Protein AF-A0A349Y3E3-F1 (afdb_monomer)

Secondary structure (DSSP, 8-state):
--GGGTT-EEEEEEE-TTS-SS-SEEEEEEGGG-S------GGG-SSTTS-GGG-SEEEEEEEEESS--SS--TT-EEPPPEEEESS--S------S--

pLDDT: mean 90.42, std 8.83, range [49.72, 97.44]

Solvent-accessible surface area (backbone atoms only — not comparable to full-atom values): 6085 Å² total; per-residue (Å²): 130,64,77,87,42,64,76,13,24,32,34,43,37,32,23,52,64,98,50,68,93,64,52,22,21,51,48,81,42,61,42,76,53,65,88,74,90,85,84,89,45,52,88,33,22,86,40,95,90,44,38,46,83,81,40,61,50,30,31,36,33,40,35,42,23,68,83,61,59,91,65,90,54,96,84,43,49,62,25,71,72,44,80,46,61,51,90,69,90,74,91,80,91,73,58,69,92,64,136

Foldseek 3Di:
DPPLLQAKKKKKFKDAVVDDPATQFIDIDRPVPPPDDDDTFNVRGPDNVRHPQVDQKIWIKMKIGSVSDPDDDPPIFMFDTDMDGPPDDDDDDTDRPDD

Radius of gyration: 13.19 Å; Cα contacts (8 Å, |Δi|>4): 185; chains: 1; bounding box: 31×25×37 Å

Nearest PDB structures (foldseek):
  8cem-assembly1_E  TM=5.354E-01  e=4.256E+00  Bos taurus
  3hs0-assembly1_F  TM=4.487E-01  e=5.072E+00  Naja kaouthia

Structure (mmCIF, N/CA/C/O backbone):
data_AF-A0A349Y3E3-F1
#
_entry.id   AF-A0A349Y3E3-F1
#
loop_
_atom_site.group_PDB
_atom_site.id
_atom_site.type_symbol
_atom_site.label_atom_id
_atom_site.label_alt_id
_atom_site.label_comp_id
_atom_site.label_asym_id
_atom_site.label_entity_id
_atom_site.label_seq_id
_atom_site.pdbx_PDB_ins_code
_atom_site.Cartn_x
_atom_site.Cartn_y
_atom_site.Cartn_z
_atom_site.occupancy
_atom_site.B_iso_or_equiv
_atom_site.auth_seq_id
_atom_site.auth_comp_id
_atom_site.auth_asym_id
_atom_site.auth_atom_id
_atom_site.pdbx_PDB_model_num
ATOM 1 N N . MET A 1 1 ? 4.528 -4.565 -19.501 1.00 59.78 1 MET A N 1
ATOM 2 C CA . MET A 1 1 ? 5.278 -4.050 -18.340 1.00 59.78 1 MET A CA 1
ATOM 3 C C . MET A 1 1 ? 6.751 -4.162 -18.684 1.00 59.78 1 MET A C 1
ATOM 5 O O . MET A 1 1 ? 7.128 -5.202 -19.213 1.00 59.78 1 MET A O 1
ATOM 9 N N . ASP A 1 2 ? 7.527 -3.093 -18.509 1.00 68.12 2 ASP A N 1
ATOM 10 C CA . ASP A 1 2 ? 8.965 -3.078 -18.819 1.00 68.12 2 ASP A CA 1
ATOM 11 C C . ASP A 1 2 ? 9.689 -4.235 -18.084 1.00 68.12 2 ASP A C 1
ATOM 13 O O . ASP A 1 2 ? 9.385 -4.469 -16.905 1.00 68.12 2 ASP A O 1
ATOM 17 N N . PRO A 1 3 ? 10.613 -4.979 -18.733 1.00 69.38 3 PRO A N 1
ATOM 18 C CA . PRO A 1 3 ? 11.444 -5.992 -18.074 1.00 69.38 3 PRO A CA 1
ATOM 19 C C . PRO A 1 3 ? 12.123 -5.508 -16.784 1.00 69.38 3 PRO A C 1
ATOM 21 O O . PRO A 1 3 ? 12.343 -6.309 -15.873 1.00 69.38 3 PRO A O 1
ATOM 24 N N . ALA A 1 4 ? 12.403 -4.206 -16.668 1.00 71.88 4 ALA A N 1
ATOM 25 C CA . ALA A 1 4 ? 12.950 -3.573 -15.471 1.00 71.88 4 ALA A CA 1
ATOM 26 C C . ALA A 1 4 ? 12.087 -3.782 -14.210 1.00 71.88 4 ALA A C 1
ATOM 28 O O . ALA A 1 4 ? 12.604 -3.708 -13.094 1.00 71.88 4 ALA A O 1
ATOM 29 N N . TRP A 1 5 ? 10.794 -4.089 -14.364 1.00 78.50 5 TRP A N 1
ATOM 30 C CA . TRP A 1 5 ? 9.857 -4.301 -13.258 1.00 78.50 5 TRP A CA 1
ATOM 31 C C . TRP A 1 5 ? 9.532 -5.774 -12.986 1.00 78.50 5 TRP A C 1
ATOM 33 O O . TRP A 1 5 ? 8.697 -6.058 -12.128 1.00 78.50 5 TRP A O 1
ATOM 43 N N . ALA A 1 6 ? 10.177 -6.727 -13.669 1.00 79.19 6 ALA A N 1
ATOM 44 C CA . ALA A 1 6 ? 9.879 -8.15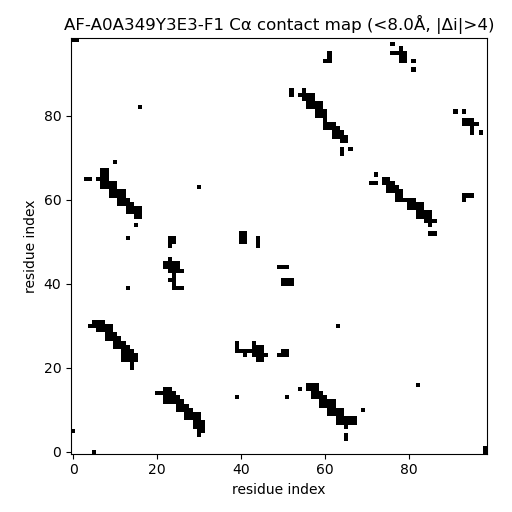8 -13.521 1.00 79.19 6 ALA A CA 1
ATOM 45 C C . ALA A 1 6 ? 10.019 -8.663 -12.069 1.00 79.19 6 ALA A C 1
ATOM 47 O O . ALA A 1 6 ? 9.249 -9.516 -11.634 1.00 79.19 6 ALA A O 1
ATOM 48 N N . ASN A 1 7 ? 10.954 -8.080 -11.311 1.00 85.50 7 ASN A N 1
ATOM 49 C CA . ASN A 1 7 ? 11.193 -8.380 -9.894 1.00 85.50 7 ASN A CA 1
ATOM 50 C C . ASN A 1 7 ? 10.691 -7.275 -8.950 1.00 85.50 7 ASN A C 1
ATOM 52 O O . ASN A 1 7 ? 10.994 -7.290 -7.757 1.00 85.50 7 ASN A O 1
ATOM 56 N N . ALA A 1 8 ? 9.953 -6.293 -9.474 1.00 92.75 8 ALA A N 1
ATOM 57 C CA . ALA A 1 8 ? 9.422 -5.216 -8.660 1.00 92.75 8 ALA A CA 1
ATOM 58 C C . ALA A 1 8 ? 8.323 -5.727 -7.722 1.00 92.75 8 ALA A C 1
ATOM 60 O O . ALA A 1 8 ? 7.664 -6.749 -7.939 1.00 92.75 8 ALA A O 1
ATOM 61 N N . THR A 1 9 ? 8.115 -4.971 -6.658 1.00 95.56 9 THR A N 1
ATOM 62 C CA . THR A 1 9 ? 7.070 -5.194 -5.669 1.00 95.56 9 THR A CA 1
ATOM 63 C C . THR A 1 9 ? 6.030 -4.090 -5.783 1.00 95.56 9 THR A C 1
ATOM 65 O O . THR A 1 9 ? 6.384 -2.917 -5.858 1.00 95.56 9 THR A O 1
ATOM 68 N N . VAL A 1 10 ? 4.756 -4.459 -5.741 1.00 95.75 10 VAL A N 1
ATOM 69 C CA . VAL A 1 10 ? 3.631 -3.543 -5.561 1.00 95.75 10 VAL A CA 1
ATOM 70 C C . VAL A 1 10 ? 3.255 -3.522 -4.086 1.00 95.75 10 VAL A C 1
ATOM 72 O O . VAL A 1 10 ? 2.962 -4.559 -3.491 1.00 95.75 10 VAL A O 1
ATOM 75 N N . PHE A 1 11 ? 3.242 -2.333 -3.501 1.00 96.62 11 PHE A N 1
ATOM 76 C CA . PHE A 1 11 ? 2.664 -2.073 -2.193 1.00 96.62 11 PHE A CA 1
ATOM 77 C C . PHE A 1 11 ? 1.324 -1.375 -2.381 1.00 96.62 11 PHE A C 1
ATOM 79 O O . PHE A 1 11 ? 1.271 -0.346 -3.049 1.00 96.62 11 PHE A O 1
ATOM 86 N N . VAL A 1 12 ? 0.258 -1.908 -1.791 1.00 97.06 12 VAL A N 1
ATOM 87 C CA . VAL A 1 12 ? -1.030 -1.208 -1.692 1.00 97.06 12 VAL A CA 1
ATOM 88 C C . VAL A 1 12 ? -1.132 -0.667 -0.281 1.00 97.06 12 VAL A C 1
ATOM 90 O O . VAL A 1 12 ? -1.026 -1.427 0.679 1.00 97.06 12 VAL A O 1
ATOM 93 N N . ILE A 1 13 ? -1.256 0.648 -0.167 1.00 95.81 13 ILE A N 1
ATOM 94 C CA . ILE A 1 13 ? -1.048 1.384 1.073 1.00 95.81 13 ILE A CA 1
ATOM 95 C C . ILE A 1 13 ? -2.296 2.214 1.349 1.00 95.81 13 ILE A C 1
ATOM 97 O O . ILE A 1 13 ? -2.692 3.015 0.505 1.00 95.81 13 ILE A O 1
ATOM 101 N N . ALA A 1 14 ? -2.868 2.067 2.542 1.00 96.25 14 ALA A N 1
ATOM 102 C CA . ALA A 1 14 ? -3.842 3.003 3.085 1.00 96.25 14 ALA A CA 1
ATOM 103 C C . ALA A 1 14 ? -3.215 3.784 4.242 1.00 96.25 14 ALA A C 1
ATOM 105 O O . ALA A 1 14 ? -2.563 3.212 5.120 1.00 96.25 14 ALA A O 1
ATOM 106 N N . ARG A 1 15 ? -3.422 5.098 4.258 1.00 94.62 15 ARG A N 1
ATOM 107 C CA . ARG A 1 15 ? -2.940 6.000 5.312 1.00 94.62 15 ARG A CA 1
ATOM 108 C C . ARG A 1 15 ? -4.011 7.020 5.680 1.00 94.62 15 ARG A C 1
ATOM 110 O O . ARG A 1 15 ? -4.908 7.293 4.882 1.00 94.62 15 ARG A O 1
ATOM 117 N N . ALA A 1 16 ? -3.898 7.595 6.873 1.00 93.69 16 ALA A N 1
ATOM 118 C CA . ALA A 1 16 ? -4.747 8.712 7.268 1.00 93.69 16 ALA A CA 1
ATOM 119 C C . ALA A 1 16 ? -4.505 9.918 6.330 1.00 93.69 16 ALA A C 1
ATOM 121 O O . ALA A 1 16 ? -3.339 10.227 6.053 1.00 93.69 16 ALA A O 1
ATOM 122 N N . PRO A 1 17 ? -5.557 10.605 5.846 1.00 91.31 17 PRO A N 1
ATOM 123 C CA . PRO A 1 17 ? -5.400 11.850 5.105 1.00 91.31 17 PRO A CA 1
ATOM 124 C C . PRO A 1 17 ? -4.742 12.888 6.012 1.00 91.31 17 PRO A C 1
ATOM 126 O O . PRO A 1 17 ? -5.102 12.989 7.185 1.00 91.31 17 PRO A O 1
ATOM 129 N N . ASP A 1 18 ? -3.766 13.628 5.484 1.00 84.00 18 ASP A N 1
ATOM 130 C CA . ASP A 1 18 ? -3.094 14.728 6.196 1.00 84.00 18 ASP 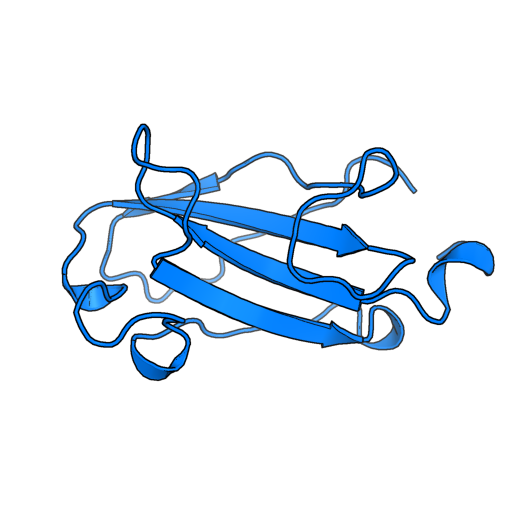A CA 1
ATOM 131 C C . ASP A 1 18 ? -2.419 14.317 7.534 1.00 84.00 18 ASP A C 1
ATOM 133 O O . ASP A 1 18 ? -2.048 15.158 8.354 1.00 84.00 18 ASP A O 1
ATOM 137 N N . GLY A 1 19 ? -2.247 13.009 7.755 1.00 75.44 19 GLY A N 1
ATOM 138 C CA . GLY A 1 19 ? -1.656 12.417 8.951 1.00 75.44 19 GLY A CA 1
ATOM 139 C C . GLY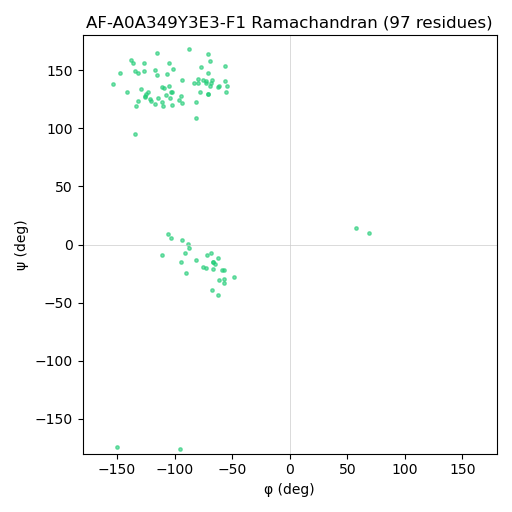 A 1 19 ? -0.158 12.120 8.815 1.00 75.44 19 GLY A C 1
ATOM 140 O O . GLY A 1 19 ? 0.467 12.430 7.796 1.00 75.44 19 GLY A O 1
ATOM 141 N N . PRO A 1 20 ? 0.457 11.494 9.835 1.00 77.50 20 PRO A N 1
ATOM 142 C CA . PRO A 1 20 ? 1.833 11.020 9.729 1.00 77.50 20 PRO A CA 1
ATOM 143 C C . PRO A 1 20 ? 1.988 10.057 8.536 1.00 77.50 20 PRO A C 1
ATOM 145 O O . PRO A 1 20 ? 1.041 9.360 8.174 1.00 77.50 20 PRO A O 1
ATOM 148 N N . PRO A 1 21 ? 3.192 9.945 7.943 1.00 78.62 21 PRO A N 1
ATOM 149 C CA . PRO A 1 21 ? 3.406 9.154 6.727 1.00 78.62 21 PRO A CA 1
ATOM 150 C C . PRO A 1 21 ? 3.250 7.640 6.943 1.00 78.62 21 PRO A C 1
ATOM 152 O O . PRO A 1 21 ? 3.313 6.877 5.978 1.00 78.62 21 PRO A O 1
ATOM 155 N N . MET A 1 22 ? 3.094 7.201 8.196 1.00 88.25 22 MET A N 1
ATOM 156 C CA . MET A 1 22 ? 2.937 5.796 8.542 1.00 88.25 22 MET A CA 1
ATOM 157 C C . MET A 1 22 ? 1.561 5.293 8.078 1.00 88.25 22 MET A C 1
ATOM 159 O O . MET A 1 22 ? 0.542 5.913 8.389 1.00 88.25 22 MET A O 1
ATOM 163 N N . PRO A 1 23 ? 1.506 4.172 7.350 1.00 93.25 23 PRO A N 1
ATOM 164 C CA . PRO A 1 23 ? 0.246 3.622 6.888 1.00 93.25 23 PRO A CA 1
ATOM 165 C C . PRO A 1 23 ? -0.517 2.888 7.990 1.00 93.25 23 PRO A C 1
ATOM 167 O O . PRO A 1 23 ? 0.073 2.341 8.920 1.00 93.25 23 PRO A O 1
ATOM 170 N N . VAL A 1 24 ? -1.840 2.855 7.838 1.00 94.75 24 VAL A N 1
ATOM 171 C CA . VAL A 1 24 ? -2.775 2.120 8.709 1.00 94.75 24 VAL A CA 1
ATOM 172 C C . VAL A 1 24 ? -3.115 0.732 8.170 1.00 94.75 24 VAL A C 1
ATOM 174 O O . VAL A 1 24 ? -3.648 -0.095 8.900 1.00 94.75 24 VAL A O 1
ATOM 177 N N . ALA A 1 25 ? -2.815 0.474 6.895 1.00 95.69 25 ALA A N 1
ATOM 178 C CA . ALA A 1 25 ? -2.871 -0.845 6.279 1.00 95.69 25 ALA A CA 1
ATOM 179 C C . ALA A 1 25 ? -1.895 -0.908 5.097 1.00 95.69 25 ALA A C 1
ATOM 181 O O . ALA A 1 25 ? -1.806 0.043 4.312 1.00 95.69 25 ALA A O 1
ATOM 182 N N . VAL A 1 26 ? -1.166 -2.016 4.954 1.00 96.00 26 VAL A N 1
ATOM 183 C CA . VAL A 1 26 ? -0.270 -2.264 3.818 1.00 96.00 26 VAL A CA 1
ATOM 184 C C . VAL A 1 26 ? -0.328 -3.721 3.396 1.00 96.00 26 VAL A C 1
ATOM 186 O O . VAL A 1 26 ? -0.089 -4.617 4.197 1.00 96.00 26 VAL A O 1
ATOM 189 N N . GLN A 1 27 ? -0.495 -3.952 2.097 1.00 96.75 27 GLN A N 1
ATOM 190 C CA . GLN A 1 27 ? -0.214 -5.249 1.491 1.00 96.75 27 GLN A CA 1
ATOM 191 C C . GLN A 1 27 ? 0.942 -5.174 0.505 1.00 96.75 27 GLN A C 1
ATOM 193 O O . GLN A 1 27 ? 1.118 -4.185 -0.206 1.00 96.75 27 GLN A O 1
ATOM 198 N N . LYS A 1 28 ? 1.717 -6.259 0.449 1.00 96.38 28 LYS A N 1
ATOM 199 C CA . LYS A 1 28 ? 2.866 -6.436 -0.437 1.00 96.38 28 LYS A CA 1
ATOM 200 C C . LYS A 1 28 ? 2.581 -7.555 -1.436 1.00 96.38 28 LYS A C 1
ATOM 202 O O . LYS A 1 28 ? 2.314 -8.683 -1.033 1.00 96.38 28 LYS A O 1
ATOM 207 N N . HIS A 1 29 ? 2.731 -7.266 -2.724 1.00 96.38 29 HIS A N 1
ATOM 208 C CA . HIS A 1 29 ? 2.515 -8.213 -3.821 1.00 96.38 29 HIS A CA 1
ATOM 209 C C . HIS A 1 29 ? 3.650 -8.133 -4.850 1.00 96.38 29 HIS A C 1
ATOM 211 O O . HIS A 1 29 ? 4.229 -7.065 -5.037 1.00 96.38 29 HIS A O 1
ATOM 217 N N . PRO A 1 30 ? 4.000 -9.225 -5.549 1.00 94.50 30 PRO A N 1
ATOM 218 C CA . PRO A 1 30 ? 4.898 -9.142 -6.697 1.00 94.50 30 PRO A CA 1
ATOM 219 C C . PRO A 1 30 ? 4.209 -8.411 -7.857 1.00 94.50 30 PRO A C 1
ATOM 221 O O . PRO A 1 30 ? 3.036 -8.655 -8.147 1.00 94.50 30 PRO A O 1
ATOM 224 N N . ALA A 1 31 ? 4.939 -7.541 -8.554 1.00 93.38 31 ALA A N 1
ATOM 225 C CA . ALA A 1 31 ? 4.380 -6.747 -9.647 1.00 93.38 31 ALA A CA 1
ATOM 226 C C . ALA A 1 31 ? 3.956 -7.601 -10.857 1.00 93.38 31 ALA A C 1
ATOM 228 O O . ALA A 1 31 ? 3.066 -7.214 -11.609 1.00 93.38 31 ALA A O 1
ATOM 229 N N . SER A 1 32 ? 4.508 -8.811 -10.988 1.00 91.56 32 SER A N 1
ATOM 230 C CA . SER A 1 32 ? 4.097 -9.812 -11.981 1.00 91.56 32 SER A CA 1
ATOM 231 C C . SER A 1 32 ? 2.650 -10.303 -11.833 1.00 91.56 32 SER A C 1
ATOM 233 O O . SER A 1 32 ? 2.147 -10.963 -12.737 1.00 91.56 32 SER A O 1
ATOM 235 N N . ARG A 1 33 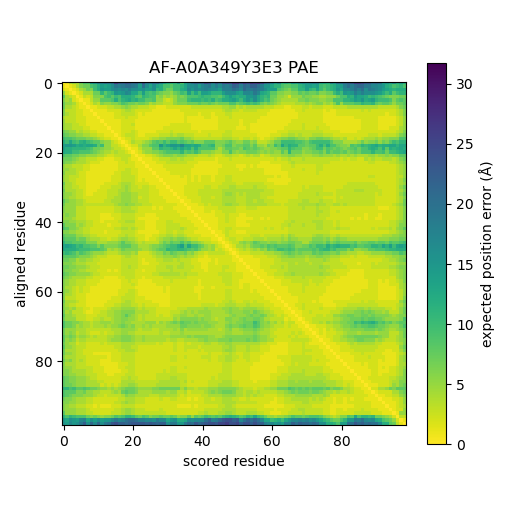? 1.966 -9.989 -10.721 1.00 92.31 33 ARG A N 1
ATOM 236 C CA . ARG A 1 33 ? 0.538 -10.291 -10.521 1.00 92.31 33 ARG A CA 1
ATOM 237 C C . ARG A 1 33 ? -0.407 -9.209 -11.039 1.00 92.31 33 ARG A C 1
ATOM 239 O O . ARG A 1 33 ? -1.612 -9.387 -10.922 1.00 92.31 33 ARG A O 1
ATOM 246 N N . LEU A 1 34 ? 0.096 -8.093 -11.563 1.00 91.12 34 LEU A N 1
ATOM 247 C CA . LEU A 1 34 ? -0.766 -7.056 -12.126 1.00 91.12 34 LEU A CA 1
ATOM 248 C C . LEU A 1 34 ? -1.469 -7.546 -13.415 1.00 91.12 34 LEU A C 1
ATOM 250 O O . LEU A 1 34 ? -0.823 -8.199 -14.237 1.00 91.12 34 LEU A O 1
ATOM 254 N N . PRO A 1 35 ? -2.752 -7.186 -13.634 1.00 94.00 35 PRO A N 1
ATOM 255 C CA . PRO A 1 35 ? -3.639 -6.489 -12.697 1.00 94.00 35 PRO A CA 1
ATOM 256 C C . PRO A 1 35 ? -4.092 -7.410 -11.549 1.00 94.00 35 PRO A C 1
ATOM 258 O O . PRO A 1 35 ? -4.435 -8.566 -11.786 1.00 94.00 35 PRO A O 1
ATOM 261 N N . LEU A 1 36 ? -4.141 -6.890 -10.315 1.00 94.38 36 LEU A N 1
ATOM 262 C CA . LEU A 1 36 ? -4.627 -7.639 -9.150 1.00 94.38 36 LEU A CA 1
ATOM 263 C C . LEU A 1 36 ? -5.735 -6.894 -8.399 1.00 94.38 36 LEU A C 1
ATOM 265 O O . LEU A 1 36 ? -5.748 -5.666 -8.345 1.00 94.38 36 LEU A O 1
ATOM 269 N N . LEU A 1 37 ? -6.634 -7.666 -7.789 1.00 95.75 37 LEU A N 1
ATOM 270 C CA . LEU A 1 37 ? -7.634 -7.186 -6.842 1.00 95.75 37 LEU A CA 1
ATOM 271 C C . LEU A 1 37 ? -7.178 -7.545 -5.426 1.00 95.75 37 LEU A C 1
ATOM 273 O O . LEU A 1 37 ? -6.806 -8.691 -5.171 1.00 95.75 37 LEU A O 1
ATOM 277 N N . VAL A 1 38 ? -7.211 -6.572 -4.517 1.00 95.69 38 VAL A N 1
ATOM 278 C CA . VAL A 1 38 ? -6.860 -6.755 -3.102 1.00 95.69 38 VAL A CA 1
ATOM 279 C C . VAL A 1 38 ? -7.979 -6.260 -2.203 1.00 95.69 38 VAL A C 1
ATOM 281 O O . VAL A 1 38 ? -8.750 -5.379 -2.579 1.00 95.69 38 VAL A O 1
ATOM 284 N N . THR A 1 39 ? -8.018 -6.790 -0.988 1.00 96.75 39 THR A N 1
ATOM 285 C CA . THR A 1 39 ? -8.873 -6.298 0.089 1.00 96.75 39 THR A CA 1
ATOM 286 C C . THR A 1 39 ? -7.971 -5.902 1.242 1.00 96.75 39 THR A C 1
ATOM 288 O O . THR A 1 39 ? -7.196 -6.738 1.692 1.00 96.75 39 THR A O 1
ATOM 291 N N . LEU A 1 40 ? -8.061 -4.647 1.687 1.00 96.94 40 LEU A 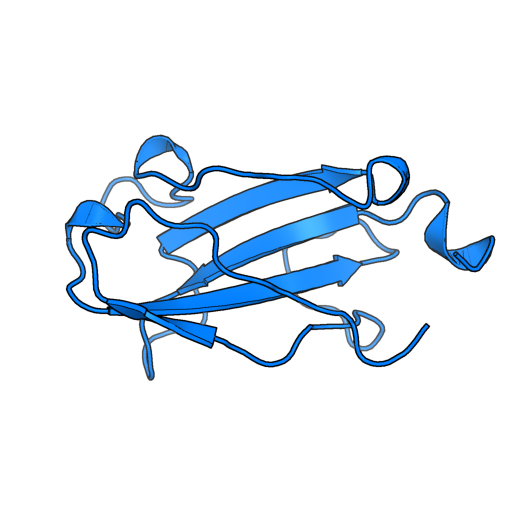N 1
ATOM 292 C CA . LEU A 1 40 ? -7.367 -4.169 2.882 1.00 96.94 40 LEU A CA 1
ATOM 293 C C . LEU A 1 40 ? -8.285 -4.278 4.103 1.00 96.94 40 LEU A C 1
ATOM 295 O O . LEU A 1 40 ? -9.475 -3.970 4.013 1.00 96.94 40 LEU A O 1
ATOM 299 N N . GLY A 1 41 ? -7.724 -4.661 5.243 1.00 95.88 41 GLY A N 1
ATOM 300 C CA . GLY A 1 41 ? -8.402 -4.681 6.536 1.00 95.88 41 GLY A CA 1
ATOM 301 C C . GLY A 1 41 ? -7.447 -4.436 7.703 1.00 95.88 41 GLY A C 1
ATOM 302 O O . GLY A 1 41 ? -6.263 -4.167 7.521 1.00 95.88 41 GLY A O 1
ATOM 303 N N . ASP A 1 42 ? -7.960 -4.552 8.927 1.00 95.25 42 ASP A N 1
ATOM 304 C CA . ASP A 1 42 ? -7.185 -4.268 10.146 1.00 95.25 42 ASP A CA 1
ATOM 305 C 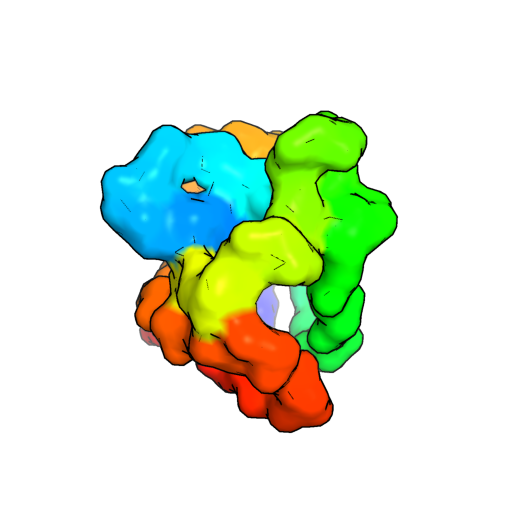C . ASP A 1 42 ? -5.963 -5.176 10.324 1.00 95.25 42 ASP A C 1
ATOM 307 O O . ASP A 1 42 ? -4.949 -4.748 10.872 1.00 95.25 42 ASP A O 1
ATOM 311 N N . GLY A 1 43 ? -6.038 -6.415 9.826 1.00 95.50 43 GLY A N 1
ATOM 312 C CA . GLY A 1 43 ? -4.925 -7.368 9.854 1.00 95.50 43 GLY A CA 1
ATOM 313 C C . GLY A 1 43 ? -3.736 -6.967 8.976 1.00 95.50 43 GLY A C 1
ATOM 314 O O . GLY A 1 43 ? -2.648 -7.506 9.151 1.00 95.50 43 GLY A O 1
ATOM 315 N N . ASP A 1 44 ? -3.925 -6.007 8.069 1.00 95.56 44 ASP A N 1
ATOM 316 C CA . ASP A 1 44 ? -2.860 -5.449 7.236 1.00 95.56 44 ASP A CA 1
ATOM 317 C C . ASP A 1 44 ? -2.160 -4.259 7.910 1.00 95.56 44 ASP A C 1
ATOM 319 O O . ASP A 1 44 ? -1.272 -3.645 7.310 1.00 95.56 44 ASP A O 1
ATOM 323 N N . SER A 1 45 ? -2.560 -3.884 9.131 1.00 94.50 45 SER A N 1
ATOM 324 C CA . SER A 1 45 ? -1.908 -2.788 9.837 1.00 94.50 45 SER A CA 1
ATOM 325 C C . SER A 1 45 ? -0.498 -3.178 10.296 1.00 94.50 45 SER A C 1
ATOM 327 O O . SER A 1 45 ? -0.326 -4.184 10.991 1.00 94.50 45 SER A O 1
ATOM 329 N N . PRO A 1 46 ? 0.525 -2.353 10.007 1.00 88.44 46 PRO A N 1
ATOM 330 C CA . PRO A 1 46 ? 1.852 -2.513 10.596 1.00 88.44 46 PRO A CA 1
ATOM 331 C C . PRO A 1 46 ? 1.886 -2.260 12.113 1.00 88.44 46 PRO A C 1
ATOM 333 O O . PRO A 1 46 ? 2.880 -2.592 12.759 1.00 88.44 46 PRO A O 1
ATOM 336 N N . MET A 1 47 ? 0.848 -1.635 12.684 1.00 84.62 47 MET A N 1
ATOM 337 C CA . MET A 1 47 ? 0.758 -1.286 14.104 1.00 84.62 47 MET A CA 1
ATOM 338 C C . MET A 1 47 ? -0.612 -1.682 14.679 1.00 84.62 47 MET A C 1
ATOM 340 O O . MET A 1 47 ? -1.621 -1.100 14.288 1.00 84.62 47 MET A O 1
ATOM 344 N N . PRO A 1 48 ? -0.683 -2.568 15.690 1.00 78.44 48 PRO A N 1
ATOM 345 C CA . PRO A 1 48 ? -1.963 -3.032 16.242 1.00 78.44 48 PRO A CA 1
ATOM 346 C C . PRO A 1 48 ? -2.865 -1.927 16.813 1.00 78.44 48 PRO A C 1
ATOM 348 O O . PRO A 1 48 ? -4.066 -2.121 16.965 1.00 78.44 48 PRO A O 1
ATOM 351 N N . THR A 1 49 ? -2.290 -0.779 17.173 1.00 85.00 49 THR A N 1
ATOM 352 C CA . THR A 1 49 ? -2.993 0.346 17.802 1.00 85.00 49 THR A CA 1
ATOM 353 C C . THR A 1 49 ? -3.553 1.363 16.811 1.00 85.00 49 THR A C 1
ATOM 355 O O . THR A 1 49 ? -4.251 2.274 17.243 1.00 85.00 49 THR A O 1
ATOM 358 N N . SER A 1 50 ? -3.244 1.237 15.519 1.00 87.12 50 SER A N 1
ATOM 359 C CA . SER A 1 50 ? -3.689 2.155 14.470 1.00 87.12 50 SER A CA 1
ATOM 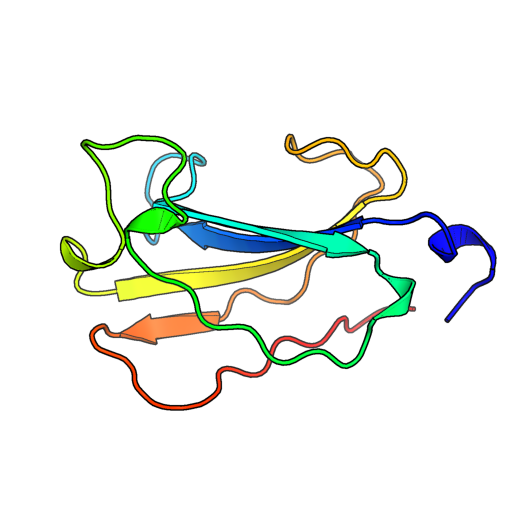360 C C . SER A 1 50 ? -4.182 1.332 13.289 1.00 87.12 50 SER A C 1
ATOM 362 O O . SER A 1 50 ? -3.384 0.849 12.485 1.00 87.12 50 SER A O 1
ATOM 364 N N . THR A 1 51 ? -5.491 1.099 13.225 1.00 92.38 51 THR A N 1
ATOM 365 C CA . THR A 1 51 ? -6.102 0.194 12.241 1.00 92.38 51 THR A CA 1
ATOM 366 C C . THR A 1 51 ? -7.016 0.933 11.274 1.00 92.38 51 THR A C 1
ATOM 368 O O . THR A 1 51 ? -7.424 2.072 11.506 1.00 92.38 51 THR A O 1
ATOM 371 N N . LEU A 1 52 ? -7.353 0.268 10.169 1.00 93.25 52 LEU A N 1
ATOM 372 C CA . LEU A 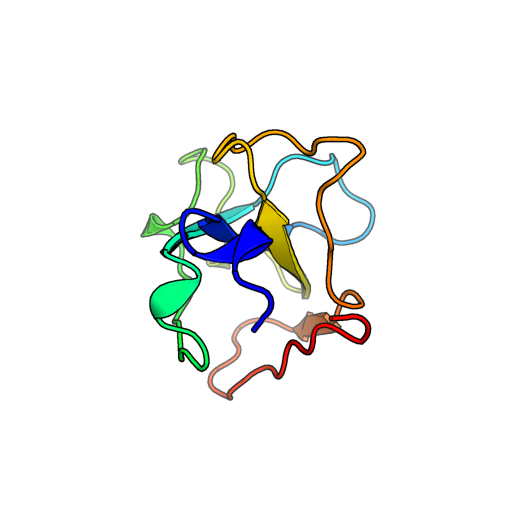1 52 ? -8.206 0.827 9.129 1.00 93.25 52 LEU A CA 1
ATOM 373 C C . LEU A 1 52 ? -9.614 1.142 9.663 1.00 93.25 52 LEU A C 1
ATOM 375 O O . LEU A 1 52 ? -10.145 2.217 9.402 1.00 93.25 52 LEU A O 1
ATOM 379 N N . SER A 1 53 ? -10.195 0.242 10.459 1.00 94.88 53 SER A N 1
ATOM 380 C CA . SER A 1 53 ? -11.550 0.361 11.017 1.00 94.88 53 SER A CA 1
ATOM 381 C C . SER A 1 53 ? -11.749 1.522 11.995 1.00 94.88 53 SER A C 1
ATOM 383 O O . SER A 1 53 ? -12.887 1.904 12.262 1.00 94.88 53 SER A O 1
ATOM 385 N N . GLN A 1 54 ? -10.667 2.100 12.521 1.00 93.81 54 GLN A N 1
ATOM 386 C CA . GLN A 1 54 ? -10.721 3.242 13.437 1.00 93.81 54 GLN A CA 1
ATOM 387 C C . GLN A 1 54 ? -10.884 4.585 12.712 1.00 93.81 54 GLN A C 1
ATOM 389 O O . GLN A 1 54 ? -11.178 5.596 13.352 1.00 93.81 54 GLN A O 1
ATOM 394 N N . LEU A 1 55 ? -10.684 4.618 11.392 1.00 93.44 55 LEU A N 1
ATOM 395 C CA . LEU A 1 55 ? -10.739 5.835 10.590 1.00 93.44 55 LEU A CA 1
ATOM 396 C C . LEU A 1 55 ? -12.061 5.966 9.831 1.00 93.44 55 LEU A C 1
ATOM 398 O O . LEU A 1 55 ? -12.680 4.985 9.431 1.00 93.44 55 LEU A O 1
ATOM 402 N N . GLN A 1 56 ? -12.469 7.212 9.585 1.00 95.75 56 GLN A N 1
ATOM 403 C CA . GLN A 1 56 ? -13.629 7.533 8.742 1.00 95.75 56 GLN A CA 1
ATOM 404 C C . GLN A 1 56 ? -13.257 7.721 7.267 1.00 95.75 56 GLN A C 1
ATOM 406 O O . GLN A 1 56 ? -14.099 7.563 6.383 1.00 95.75 56 GLN A O 1
ATOM 411 N N . GLU A 1 57 ? -12.006 8.081 6.993 1.00 96.31 57 GLU A N 1
ATOM 412 C CA . GLU A 1 57 ? -11.479 8.315 5.653 1.00 96.31 57 GLU A CA 1
ATOM 413 C C . GLU A 1 57 ? -10.005 7.913 5.604 1.00 96.31 57 GLU A C 1
ATOM 415 O O . GLU A 1 57 ? -9.281 8.049 6.593 1.00 96.31 57 GLU A O 1
ATOM 420 N N . VAL A 1 58 ? -9.570 7.432 4.443 1.00 96.62 58 VAL A N 1
ATOM 421 C CA . VAL A 1 58 ? -8.171 7.134 4.130 1.00 96.62 58 VAL A CA 1
ATOM 422 C C . VAL A 1 58 ? -7.801 7.623 2.740 1.00 96.62 58 VAL A C 1
ATOM 424 O O . VAL A 1 58 ? -8.647 7.733 1.854 1.00 96.62 58 VAL A O 1
ATOM 427 N N . GLU A 1 59 ? -6.511 7.865 2.539 1.00 96.81 59 GLU A N 1
ATOM 428 C CA . GLU A 1 59 ? -5.911 7.912 1.210 1.00 96.81 59 GLU A CA 1
ATOM 429 C C . GLU A 1 59 ? -5.334 6.544 0.871 1.00 96.81 59 GLU A C 1
ATOM 431 O O . GLU A 1 59 ? -4.538 5.990 1.637 1.00 96.81 59 GLU A O 1
ATOM 436 N N . VAL A 1 60 ? -5.714 6.022 -0.293 1.00 96.94 60 VAL A N 1
ATOM 437 C CA . VAL A 1 60 ? -5.182 4.777 -0.839 1.00 96.94 60 VAL A CA 1
ATOM 438 C C . VAL A 1 60 ? -4.271 5.093 -2.019 1.00 96.94 60 VAL A C 1
ATOM 440 O O . VAL A 1 60 ? -4.657 5.813 -2.940 1.00 96.94 60 VAL A O 1
ATOM 443 N N . VAL A 1 61 ? -3.061 4.541 -1.989 1.00 95.81 61 VAL A N 1
ATOM 444 C CA . VAL A 1 61 ? -2.074 4.616 -3.074 1.00 95.81 61 VAL A CA 1
ATOM 445 C C . VAL A 1 61 ? -1.523 3.227 -3.363 1.00 95.81 61 VAL A C 1
ATOM 447 O O . VAL A 1 61 ? -1.361 2.410 -2.452 1.00 95.81 61 VAL A O 1
ATOM 450 N N . ALA A 1 62 ? -1.186 2.960 -4.622 1.00 95.88 62 ALA A N 1
ATOM 451 C CA . ALA A 1 62 ? -0.323 1.838 -4.963 1.00 95.88 62 ALA A CA 1
ATOM 452 C C . ALA A 1 62 ? 1.073 2.362 -5.306 1.00 95.88 62 ALA A C 1
ATOM 454 O O . ALA A 1 62 ? 1.215 3.362 -6.008 1.00 95.88 62 ALA A O 1
ATOM 455 N N . ARG A 1 63 ? 2.106 1.683 -4.804 1.00 94.88 63 ARG A N 1
ATOM 456 C CA . ARG A 1 63 ? 3.514 1.999 -5.055 1.00 94.88 63 ARG A CA 1
ATOM 457 C C . ARG A 1 63 ? 4.228 0.813 -5.680 1.00 94.88 63 ARG A C 1
ATOM 459 O O . ARG A 1 63 ? 4.257 -0.265 -5.093 1.00 94.88 63 ARG A O 1
ATOM 466 N N . LEU A 1 64 ? 4.854 1.027 -6.827 1.00 93.94 64 LEU A N 1
ATOM 467 C CA . LEU A 1 64 ? 5.744 0.086 -7.488 1.00 93.94 64 LEU A CA 1
ATOM 468 C C . LEU A 1 64 ? 7.191 0.374 -7.070 1.00 93.94 64 LEU A C 1
ATOM 470 O O . LEU A 1 64 ? 7.686 1.478 -7.278 1.00 93.94 64 LEU A O 1
ATOM 474 N N . SER A 1 65 ? 7.871 -0.618 -6.492 1.00 93.56 65 SER A N 1
ATOM 475 C CA . SER A 1 65 ? 9.257 -0.501 -6.029 1.00 93.56 65 SER A CA 1
ATOM 476 C C . SER A 1 65 ? 10.160 -1.577 -6.616 1.00 93.56 65 SER A C 1
ATOM 478 O O . SER A 1 65 ? 9.901 -2.770 -6.450 1.00 93.56 65 SER A O 1
ATOM 480 N N . ARG A 1 66 ? 11.282 -1.166 -7.220 1.00 90.62 66 ARG A N 1
ATOM 481 C CA . ARG A 1 66 ? 12.352 -2.088 -7.665 1.00 90.62 66 ARG A CA 1
ATOM 482 C C . ARG A 1 66 ? 13.076 -2.750 -6.516 1.00 90.62 66 ARG A C 1
ATOM 484 O O . ARG A 1 66 ? 13.443 -3.912 -6.605 1.00 90.62 66 ARG A O 1
ATOM 491 N N . SER A 1 67 ? 13.313 -1.978 -5.462 1.00 89.00 67 SER A N 1
ATOM 492 C CA . SER A 1 67 ? 14.110 -2.421 -4.321 1.00 89.00 67 SER A CA 1
ATOM 493 C C . SER A 1 67 ? 13.372 -3.438 -3.449 1.00 89.00 67 SER A C 1
ATOM 495 O O . SER A 1 67 ? 13.993 -4.143 -2.659 1.00 89.00 67 SER A O 1
ATOM 497 N N . GLY A 1 68 ? 12.038 -3.483 -3.549 1.00 88.44 68 GLY A N 1
ATOM 498 C CA . GLY A 1 68 ? 11.190 -4.303 -2.688 1.00 88.44 68 GLY A CA 1
ATOM 499 C C . GLY A 1 68 ? 11.139 -3.834 -1.230 1.00 88.44 68 GLY A C 1
ATOM 500 O O . GLY A 1 68 ? 10.594 -4.558 -0.386 1.00 88.44 68 GLY A O 1
ATOM 501 N N . GLN A 1 69 ? 11.685 -2.650 -0.930 1.00 86.88 69 GLN A N 1
ATOM 502 C CA . GLN A 1 69 ? 11.657 -2.042 0.396 1.00 86.88 69 GLN A CA 1
ATOM 503 C C . GLN A 1 69 ? 10.305 -1.378 0.679 1.00 86.88 69 GLN A C 1
ATOM 505 O O . GLN A 1 69 ? 9.684 -0.772 -0.192 1.00 86.88 69 GLN A O 1
ATOM 510 N N . ALA A 1 70 ? 9.849 -1.487 1.930 1.00 76.81 70 ALA A N 1
ATOM 511 C CA . ALA A 1 70 ? 8.594 -0.882 2.380 1.00 76.81 70 ALA A CA 1
ATOM 512 C C . ALA A 1 70 ? 8.698 0.641 2.587 1.00 76.81 70 ALA A C 1
ATOM 514 O O . ALA A 1 70 ? 7.680 1.334 2.577 1.00 76.81 70 ALA A O 1
ATOM 515 N N . ASN A 1 71 ? 9.907 1.180 2.736 1.00 84.50 71 ASN A N 1
ATOM 516 C CA . ASN A 1 71 ? 10.132 2.622 2.765 1.00 84.50 71 ASN A CA 1
ATOM 517 C C . ASN A 1 71 ? 10.217 3.158 1.336 1.00 84.50 71 ASN A C 1
ATOM 519 O O . ASN A 1 71 ? 10.871 2.540 0.495 1.00 84.50 71 ASN A O 1
ATOM 523 N N . ARG A 1 72 ? 9.601 4.322 1.086 1.00 87.38 72 ARG A N 1
ATOM 524 C CA . ARG A 1 72 ? 9.631 4.977 -0.229 1.00 87.38 72 ARG A CA 1
ATOM 525 C C . ARG A 1 72 ? 11.075 5.198 -0.677 1.00 87.38 72 ARG A C 1
ATOM 527 O O . ARG A 1 72 ? 11.870 5.754 0.078 1.00 87.38 72 ARG A O 1
ATOM 534 N N . GLN A 1 73 ? 11.373 4.814 -1.912 1.00 91.75 73 GLN A N 1
ATOM 535 C CA . GLN A 1 73 ? 12.618 5.142 -2.602 1.00 91.75 73 GLN A CA 1
ATOM 536 C C . GLN A 1 73 ? 12.391 6.234 -3.661 1.00 91.75 73 GLN A C 1
ATOM 538 O O . GLN A 1 73 ? 11.271 6.370 -4.156 1.00 91.75 73 GLN A O 1
ATOM 543 N N . PRO A 1 74 ? 13.433 7.001 -4.040 1.00 89.25 74 PRO A N 1
ATOM 544 C CA . PRO A 1 74 ? 13.330 8.032 -5.081 1.00 89.25 74 PRO A CA 1
ATOM 545 C C . PRO A 1 74 ? 12.832 7.507 -6.435 1.00 89.25 74 PRO A C 1
ATOM 54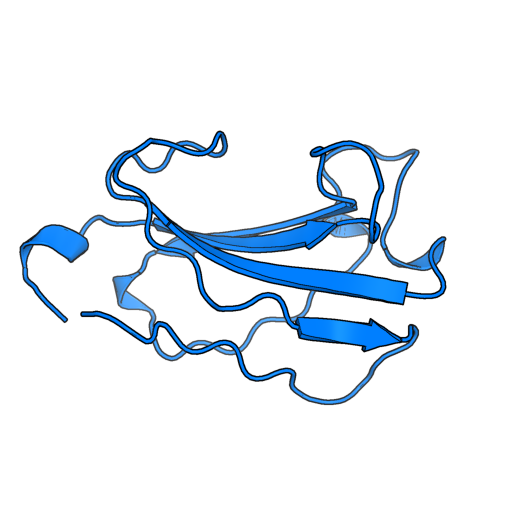7 O O . PRO A 1 74 ? 12.175 8.230 -7.174 1.00 89.25 74 PRO A O 1
ATOM 550 N N . ASP A 1 75 ? 13.136 6.242 -6.721 1.00 88.62 75 ASP A N 1
ATOM 551 C CA . ASP A 1 75 ? 12.836 5.551 -7.975 1.00 88.62 75 ASP A CA 1
ATOM 552 C C . ASP A 1 75 ? 11.512 4.772 -7.958 1.00 88.62 75 ASP A C 1
ATOM 554 O O . ASP A 1 75 ? 11.214 4.047 -8.912 1.00 88.62 75 ASP A O 1
ATOM 558 N N . ASP A 1 76 ? 10.751 4.859 -6.865 1.00 92.25 76 ASP A N 1
ATOM 559 C CA . ASP A 1 76 ? 9.441 4.228 -6.776 1.00 92.25 76 ASP A CA 1
ATOM 560 C C . ASP A 1 76 ? 8.407 5.032 -7.577 1.00 92.25 76 ASP A C 1
ATOM 562 O O . ASP A 1 76 ? 8.387 6.265 -7.554 1.00 92.25 76 ASP A O 1
ATOM 566 N N . VAL A 1 77 ? 7.496 4.325 -8.242 1.00 92.19 77 VAL A N 1
ATOM 567 C CA . VAL A 1 77 ? 6.370 4.931 -8.963 1.00 92.19 77 VAL A CA 1
ATOM 568 C C . VAL A 1 77 ? 5.114 4.765 -8.122 1.00 92.19 77 VAL A C 1
ATOM 570 O O . VAL A 1 77 ? 4.828 3.666 -7.653 1.00 92.19 77 VAL A O 1
ATOM 573 N N . GLU A 1 78 ? 4.347 5.834 -7.928 1.00 93.31 78 GLU A N 1
ATOM 574 C CA . GLU A 1 78 ? 3.068 5.791 -7.216 1.00 93.31 78 GLU A CA 1
ATOM 575 C C . GLU A 1 78 ? 1.909 6.183 -8.127 1.00 93.31 78 GLU A C 1
ATOM 577 O O . GLU A 1 78 ? 2.065 6.984 -9.051 1.00 93.31 78 GLU A O 1
ATOM 582 N N . THR A 1 79 ? 0.735 5.624 -7.846 1.00 95.25 79 THR A N 1
ATOM 583 C CA . THR A 1 79 ? -0.527 6.099 -8.418 1.00 95.25 79 THR A CA 1
ATOM 584 C C . THR A 1 79 ? -0.909 7.446 -7.816 1.00 95.25 79 THR A C 1
ATOM 586 O O . THR A 1 79 ? -0.446 7.813 -6.732 1.00 95.25 79 THR A O 1
ATOM 589 N N . ALA A 1 80 ? -1.832 8.160 -8.461 1.00 94.38 80 ALA A N 1
ATOM 590 C CA . ALA A 1 80 ? -2.536 9.236 -7.776 1.00 94.38 80 ALA A CA 1
ATOM 591 C C . ALA A 1 80 ? -3.225 8.690 -6.501 1.00 94.38 80 ALA A C 1
ATOM 593 O O . ALA A 1 80 ? -3.737 7.561 -6.526 1.00 94.38 80 ALA A O 1
ATOM 594 N N . PRO A 1 81 ? -3.228 9.444 -5.385 1.00 94.44 81 PRO A N 1
ATOM 595 C CA . PRO A 1 81 ? -3.956 9.052 -4.188 1.00 94.44 81 PRO A CA 1
ATOM 596 C C . PRO A 1 81 ? -5.459 9.131 -4.428 1.00 94.44 81 PRO A C 1
ATOM 598 O O . PRO A 1 81 ? -5.967 10.105 -4.985 1.00 94.44 81 PRO A O 1
ATOM 601 N N . VAL A 1 82 ? -6.177 8.115 -3.957 1.00 96.88 82 VAL A N 1
ATOM 602 C CA . VAL A 1 82 ? -7.640 8.084 -3.975 1.00 96.88 82 VAL A CA 1
ATOM 603 C C . VAL A 1 82 ? -8.148 8.181 -2.544 1.00 96.88 82 VAL A C 1
ATOM 605 O O . VAL A 1 82 ? -7.801 7.353 -1.703 1.00 96.88 82 VAL A O 1
ATOM 608 N N . ARG A 1 83 ? -8.976 9.192 -2.261 1.00 96.75 83 ARG A N 1
ATOM 609 C CA . ARG A 1 83 ? -9.660 9.317 -0.969 1.00 96.75 83 ARG A CA 1
ATOM 610 C C . ARG A 1 83 ? -10.858 8.378 -0.910 1.00 96.75 83 ARG A C 1
ATOM 612 O O . ARG A 1 83 ? -11.681 8.353 -1.824 1.00 96.75 83 ARG A O 1
ATOM 619 N N . VAL A 1 84 ? -10.955 7.616 0.174 1.00 97.44 84 VAL A N 1
ATOM 620 C CA . VAL A 1 84 ? -11.973 6.582 0.378 1.00 97.44 84 VAL A CA 1
ATOM 621 C C . VAL A 1 84 ? -12.585 6.752 1.761 1.00 97.44 84 VAL A C 1
ATOM 623 O O . VAL A 1 84 ? -11.879 6.711 2.767 1.00 97.44 84 VAL A O 1
ATOM 626 N N . ARG A 1 85 ? -13.911 6.908 1.817 1.00 97.19 85 ARG A N 1
ATOM 627 C CA . ARG A 1 85 ? -14.671 6.888 3.075 1.00 97.19 85 ARG A CA 1
ATOM 628 C C . ARG A 1 85 ? -14.900 5.459 3.543 1.00 97.19 85 ARG A C 1
ATOM 630 O O . ARG A 1 85 ? -15.233 4.603 2.726 1.00 97.19 85 ARG A O 1
ATOM 637 N N . LEU A 1 86 ? -14.769 5.227 4.844 1.00 96.12 86 LEU A N 1
ATOM 638 C CA . LEU A 1 86 ? -14.919 3.919 5.476 1.00 96.12 86 LEU A CA 1
ATOM 639 C C . LEU A 1 86 ? -16.240 3.825 6.272 1.00 96.12 86 LEU A C 1
ATOM 641 O O . LEU A 1 86 ? -16.682 4.829 6.834 1.00 96.12 86 LEU A O 1
ATOM 645 N N . PRO A 1 87 ? -16.875 2.636 6.342 1.00 95.75 87 PRO A N 1
ATOM 646 C CA . PRO A 1 87 ? -16.491 1.407 5.647 1.00 95.75 87 PRO A CA 1
ATOM 647 C C . PRO A 1 87 ? -16.761 1.494 4.136 1.00 95.75 87 PRO A C 1
ATOM 649 O O . PRO A 1 87 ? -17.718 2.126 3.693 1.00 95.75 87 PRO A O 1
ATOM 652 N N . HIS A 1 88 ? -15.924 0.825 3.342 1.00 96.00 88 HIS A N 1
ATOM 653 C CA . HIS A 1 88 ? -16.058 0.755 1.889 1.00 96.00 88 HIS A CA 1
ATOM 654 C C . HIS A 1 88 ? -16.106 -0.705 1.438 1.00 96.00 88 HIS A C 1
ATOM 656 O O . HIS A 1 88 ? -15.241 -1.489 1.814 1.00 96.00 88 HIS A O 1
ATOM 662 N N . ALA A 1 89 ? -17.105 -1.065 0.630 1.00 90.06 89 ALA A N 1
ATOM 663 C CA . ALA A 1 89 ? -17.283 -2.429 0.118 1.00 90.06 89 ALA A CA 1
ATOM 664 C C . ALA A 1 89 ? -17.020 -2.556 -1.395 1.00 90.06 89 ALA A C 1
ATOM 666 O O . ALA A 1 89 ? -17.004 -3.664 -1.926 1.00 90.06 89 ALA A O 1
ATOM 667 N N . GLY A 1 90 ? -16.850 -1.432 -2.099 1.00 94.00 90 GLY A N 1
ATOM 668 C CA . GLY A 1 90 ? -16.622 -1.404 -3.541 1.00 94.00 90 GLY A CA 1
ATOM 669 C C . GLY A 1 90 ? -15.143 -1.525 -3.925 1.00 94.00 90 GLY A C 1
ATOM 670 O O . GLY A 1 90 ? -14.257 -1.414 -3.075 1.00 94.00 90 GLY A O 1
ATOM 671 N N . PRO A 1 91 ? -14.852 -1.750 -5.216 1.00 94.44 91 PRO A N 1
ATOM 672 C CA . PRO A 1 91 ? -13.494 -1.650 -5.721 1.00 94.44 91 PRO A CA 1
ATOM 673 C C . PRO A 1 91 ? -13.053 -0.182 -5.807 1.00 94.44 91 PRO A C 1
ATOM 675 O O . PRO A 1 91 ? -13.804 0.686 -6.251 1.00 94.44 91 PRO A O 1
ATOM 678 N N . VAL A 1 92 ? -11.792 0.068 -5.455 1.00 96.25 92 VAL A N 1
ATOM 679 C CA . VAL A 1 92 ? -11.108 1.351 -5.651 1.00 96.25 92 VAL A CA 1
ATOM 680 C C . VAL A 1 92 ? -10.054 1.159 -6.737 1.00 96.25 92 VAL A C 1
ATOM 682 O O . VAL A 1 92 ? -9.157 0.328 -6.595 1.00 96.25 92 VAL A O 1
ATOM 685 N N . SER A 1 93 ? -10.168 1.898 -7.841 1.00 95.81 93 SER A N 1
ATOM 686 C CA . SER A 1 93 ? -9.227 1.802 -8.959 1.00 95.81 93 SER A CA 1
ATOM 687 C C . SER A 1 93 ? -7.969 2.621 -8.693 1.00 95.81 93 SER A C 1
ATOM 689 O O . SER A 1 93 ? -8.036 3.833 -8.510 1.00 95.81 93 SER A O 1
ATOM 691 N N . LEU A 1 94 ? -6.817 1.954 -8.731 1.00 96.25 94 LEU A N 1
ATOM 692 C CA . LEU A 1 94 ? -5.496 2.569 -8.658 1.00 96.25 94 LEU A CA 1
ATOM 693 C C . LEU A 1 94 ? -4.773 2.277 -9.972 1.00 96.25 94 LEU A C 1
ATOM 695 O O . LEU A 1 94 ? -4.608 1.114 -10.341 1.00 96.25 94 LEU A O 1
ATOM 699 N N . VAL A 1 95 ? -4.375 3.327 -10.687 1.00 94.81 95 VAL A N 1
ATOM 700 C CA . VAL A 1 95 ? -3.752 3.220 -12.012 1.00 94.81 95 VAL A CA 1
ATOM 701 C C . VAL A 1 95 ? -2.398 3.915 -11.981 1.00 94.81 95 VAL A C 1
ATOM 703 O O . VAL A 1 95 ? -2.274 5.036 -11.490 1.00 94.81 95 VAL A O 1
ATOM 706 N N . PHE A 1 96 ? -1.368 3.228 -12.472 1.00 91.00 96 PHE A N 1
ATOM 707 C CA . PHE A 1 96 ? -0.059 3.832 -12.687 1.00 91.00 96 PHE A CA 1
ATOM 708 C C . PHE A 1 96 ? -0.093 4.591 -14.018 1.00 91.00 96 PHE A C 1
ATOM 710 O O . PHE A 1 96 ? -0.137 3.973 -15.080 1.00 91.00 96 PHE A O 1
ATOM 717 N N . ASP A 1 97 ? -0.083 5.925 -13.958 1.00 80.94 97 ASP A N 1
ATOM 718 C CA . ASP A 1 97 ? -0.186 6.799 -15.141 1.00 80.94 97 ASP A CA 1
ATOM 719 C C . ASP A 1 97 ? 1.081 6.806 -16.015 1.00 80.94 97 ASP A C 1
ATOM 721 O O . ASP A 1 97 ? 1.087 7.374 -17.109 1.00 80.94 97 ASP A O 1
ATOM 725 N N . ARG A 1 98 ? 2.176 6.197 -15.542 1.00 61.66 98 ARG A N 1
ATOM 726 C CA . ARG A 1 98 ? 3.441 6.078 -16.277 1.00 61.66 98 ARG A CA 1
ATOM 727 C C . ARG A 1 98 ? 3.921 4.619 -16.272 1.00 61.66 98 ARG A C 1
ATOM 729 O O . ARG A 1 98 ? 3.871 4.004 -15.204 1.00 61.66 98 ARG A O 1
ATOM 736 N N . PRO A 1 99 ? 4.347 4.071 -17.425 1.00 49.72 99 PRO A N 1
ATOM 737 C CA . PRO A 1 99 ? 4.975 2.753 -17.504 1.00 49.72 99 PRO A CA 1
ATOM 738 C C . PRO A 1 99 ? 6.372 2.717 -16.872 1.00 49.72 99 PRO A C 1
ATOM 740 O O . PRO A 1 99 ? 7.029 3.782 -16.808 1.00 49.72 99 PRO A O 1
#

Mean predicted aligned error: 4.08 Å

Sequence (99 aa):
MDPAWANATVFVIARAPDGPPMPVAVQKHPASRLPLLVTLGDGDSPMPTSTLSQLQEVEVVARLSRSGQANRQPDDVETAPVRVRLPHAGPVSLVFDRP